Protein AF-A0A9X7A1W1-F1 (afdb_monomer)

Radius of gyration: 15.74 Å; Cα contacts (8 Å, |Δi|>4): 141; chains: 1; bounding box: 38×25×40 Å

Mean predicted aligned error: 9.79 Å

Structure (mmCIF, N/CA/C/O backbone):
data_AF-A0A9X7A1W1-F1
#
_entry.id   AF-A0A9X7A1W1-F1
#
loop_
_atom_site.group_PDB
_atom_site.id
_atom_site.type_symbol
_atom_site.label_atom_id
_atom_site.label_alt_id
_atom_site.label_comp_id
_atom_site.label_asym_id
_atom_site.label_entity_id
_atom_site.label_seq_id
_atom_site.pdbx_PDB_ins_code
_atom_site.Cartn_x
_atom_site.Cartn_y
_atom_site.Cartn_z
_atom_site.occupancy
_atom_site.B_iso_or_equiv
_atom_site.auth_seq_id
_atom_site.auth_comp_id
_atom_site.auth_asym_id
_atom_site.auth_atom_id
_atom_site.pdbx_PDB_model_num
ATOM 1 N N . MET A 1 1 ? -15.077 12.040 -8.820 1.00 25.78 1 MET A N 1
ATOM 2 C CA . MET A 1 1 ? -15.702 12.557 -7.590 1.00 25.78 1 MET A CA 1
ATOM 3 C C . MET A 1 1 ? -15.147 11.705 -6.462 1.00 25.78 1 ME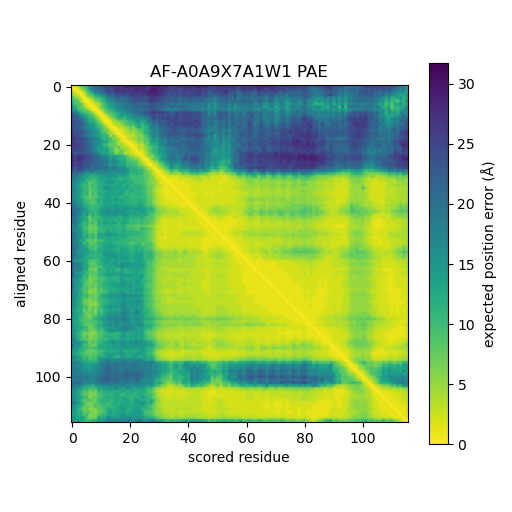T A C 1
ATOM 5 O O . MET A 1 1 ? -15.788 10.760 -6.051 1.00 25.78 1 MET A O 1
ATOM 9 N N . PHE A 1 2 ? -13.897 11.960 -6.082 1.00 26.56 2 PHE A N 1
ATOM 10 C CA . PHE A 1 2 ? -13.309 11.435 -4.854 1.00 26.56 2 PHE A CA 1
ATOM 11 C C . PHE A 1 2 ? -12.935 12.688 -4.071 1.00 26.56 2 PHE A C 1
ATOM 13 O O . PHE A 1 2 ? -11.932 13.330 -4.365 1.00 26.56 2 PHE A O 1
ATOM 20 N N . SER A 1 3 ? -13.842 13.128 -3.201 1.00 27.28 3 SER A N 1
ATOM 21 C CA . SER A 1 3 ? -13.611 14.240 -2.273 1.00 27.28 3 SER A CA 1
ATOM 22 C C . SER A 1 3 ? -13.155 13.669 -0.931 1.00 27.28 3 SER A C 1
ATOM 24 O O . SER A 1 3 ? -13.687 14.017 0.115 1.00 27.28 3 SER A O 1
ATOM 26 N N . SER A 1 4 ? -12.184 12.762 -0.977 1.00 32.09 4 SER A N 1
ATOM 27 C CA . SER A 1 4 ? -11.753 11.954 0.159 1.00 32.09 4 SER A CA 1
ATOM 28 C C . SER A 1 4 ? -10.269 12.208 0.376 1.00 32.09 4 SER A C 1
ATOM 30 O O . SER A 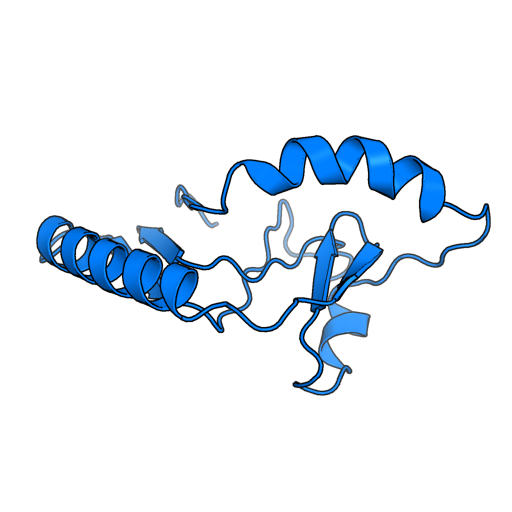1 4 ? -9.458 11.973 -0.520 1.00 32.09 4 SER A O 1
ATOM 32 N N . ALA A 1 5 ? -9.892 12.731 1.542 1.00 35.94 5 ALA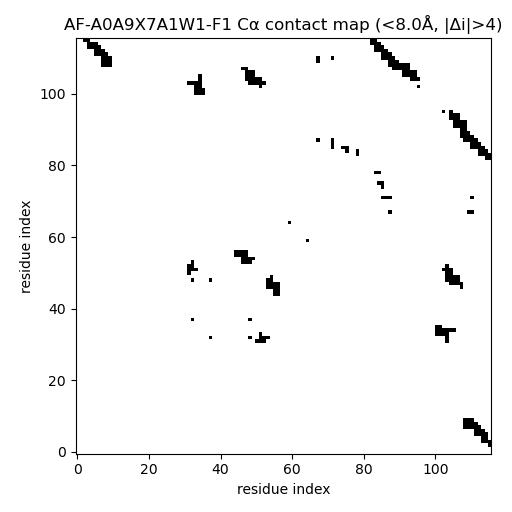 A N 1
ATOM 33 C CA . ALA A 1 5 ? -8.487 12.893 1.891 1.00 35.94 5 ALA A CA 1
ATOM 34 C C . ALA A 1 5 ? -7.864 11.507 2.122 1.00 35.94 5 ALA A C 1
ATOM 36 O O . ALA A 1 5 ? -8.154 10.865 3.128 1.00 35.94 5 ALA A O 1
ATOM 37 N N . VAL A 1 6 ? -7.018 11.046 1.198 1.00 39.34 6 VAL A N 1
ATOM 38 C CA . VAL A 1 6 ? -6.257 9.803 1.372 1.00 39.34 6 VAL A CA 1
ATOM 39 C C . VAL A 1 6 ? -4.951 10.130 2.092 1.00 39.34 6 VAL A C 1
ATOM 41 O O . VAL A 1 6 ? -4.094 10.836 1.560 1.00 39.34 6 VAL A O 1
ATOM 44 N N . PHE A 1 7 ? -4.804 9.646 3.326 1.00 44.31 7 PHE A N 1
ATOM 45 C CA . PHE A 1 7 ? -3.553 9.750 4.078 1.00 44.31 7 PHE A CA 1
ATOM 46 C C . PHE A 1 7 ? -2.712 8.494 3.858 1.00 44.31 7 PHE A C 1
ATOM 48 O O . PHE A 1 7 ? -3.150 7.388 4.169 1.00 44.31 7 PHE A O 1
ATOM 55 N N . PHE A 1 8 ? -1.489 8.686 3.361 1.00 49.16 8 PHE A N 1
ATOM 56 C CA . PHE A 1 8 ? -0.503 7.624 3.180 1.00 49.16 8 PHE A CA 1
ATOM 57 C C . PHE A 1 8 ? 0.593 7.760 4.229 1.00 49.16 8 PHE A C 1
ATOM 59 O O . PHE A 1 8 ? 1.318 8.758 4.256 1.00 49.16 8 PHE A O 1
ATOM 66 N N . ILE A 1 9 ? 0.739 6.752 5.085 1.00 48.38 9 ILE A N 1
ATOM 67 C CA . ILE A 1 9 ? 1.872 6.660 6.007 1.00 48.38 9 ILE A CA 1
ATOM 68 C C . ILE A 1 9 ? 2.904 5.752 5.349 1.00 48.38 9 ILE A C 1
ATOM 70 O O . ILE A 1 9 ? 3.011 4.579 5.680 1.00 48.38 9 ILE A O 1
ATOM 74 N N . ASN A 1 10 ? 3.649 6.310 4.396 1.00 45.50 10 ASN A N 1
ATOM 75 C CA . ASN A 1 10 ? 4.861 5.674 3.899 1.00 45.50 10 ASN A CA 1
ATOM 76 C C . ASN A 1 10 ? 6.060 6.333 4.581 1.00 45.50 10 ASN A C 1
ATOM 78 O O . ASN A 1 10 ? 6.191 7.559 4.613 1.00 45.50 10 ASN A O 1
ATOM 82 N N . ASP A 1 11 ? 6.905 5.491 5.164 1.00 42.81 11 ASP A N 1
ATOM 83 C CA . ASP A 1 11 ? 8.120 5.847 5.886 1.00 42.81 11 ASP A CA 1
ATOM 84 C C . ASP A 1 11 ? 8.918 6.943 5.140 1.00 42.81 11 ASP A C 1
ATOM 86 O O . ASP A 1 11 ? 9.176 6.863 3.934 1.00 42.81 11 ASP A O 1
ATOM 90 N N . VAL A 1 12 ? 9.331 7.984 5.871 1.00 37.19 12 VAL A N 1
ATOM 91 C CA . VAL A 1 12 ? 9.956 9.239 5.387 1.00 37.19 12 VAL A CA 1
ATOM 92 C C . VAL A 1 12 ? 11.287 9.007 4.634 1.00 37.19 12 VAL A C 1
ATOM 94 O O . VAL A 1 12 ? 11.869 9.928 4.058 1.00 37.19 12 VAL A O 1
ATOM 97 N N . LYS A 1 13 ? 11.752 7.757 4.537 1.00 36.69 13 LYS A N 1
ATOM 98 C CA . LYS A 1 13 ? 12.942 7.339 3.781 1.00 36.69 13 LYS A CA 1
ATOM 99 C C . LYS A 1 13 ? 12.842 7.529 2.266 1.00 36.69 13 LYS A C 1
ATOM 101 O O . LYS A 1 13 ? 13.872 7.740 1.627 1.00 36.69 13 LYS A O 1
ATOM 106 N N . LEU A 1 14 ? 11.642 7.508 1.683 1.00 40.62 14 LEU A N 1
ATOM 107 C CA . LEU A 1 14 ? 11.471 7.631 0.228 1.00 40.62 14 LEU A CA 1
ATOM 108 C C . LEU A 1 14 ? 11.852 9.013 -0.322 1.00 40.62 14 LEU A C 1
ATOM 110 O O . LEU A 1 14 ? 12.260 9.102 -1.475 1.00 40.62 14 LEU A O 1
ATOM 114 N N . LYS A 1 15 ? 11.781 10.088 0.475 1.00 39.25 15 LYS A N 1
ATOM 115 C CA . LYS A 1 15 ? 12.092 11.446 -0.012 1.00 39.25 15 LYS A CA 1
ATOM 116 C C . LYS A 1 15 ? 13.579 11.627 -0.337 1.00 39.25 15 LYS A C 1
ATOM 118 O O . LYS A 1 15 ? 13.906 12.207 -1.363 1.00 39.25 15 LYS A O 1
ATOM 123 N N . ILE A 1 16 ? 14.456 11.062 0.497 1.00 32.41 16 ILE A N 1
ATOM 124 C CA . ILE A 1 16 ? 15.916 11.104 0.307 1.00 32.41 16 ILE A CA 1
ATOM 125 C C . ILE A 1 16 ? 16.341 10.146 -0.817 1.00 32.41 16 ILE A C 1
ATOM 127 O O . ILE A 1 16 ? 17.217 10.470 -1.613 1.00 32.41 16 ILE A O 1
ATOM 131 N N . ILE A 1 17 ? 15.685 8.984 -0.933 1.00 41.91 17 ILE A N 1
ATOM 132 C CA . ILE A 1 17 ? 15.961 8.026 -2.014 1.00 41.91 17 ILE A CA 1
ATOM 133 C C . ILE A 1 17 ? 15.452 8.553 -3.368 1.00 41.91 17 ILE A C 1
ATOM 135 O O . ILE A 1 17 ? 16.137 8.358 -4.366 1.00 41.91 17 ILE A O 1
ATOM 139 N N . LYS A 1 18 ? 14.319 9.275 -3.421 1.00 46.25 18 LYS A N 1
ATOM 140 C CA . LYS A 1 18 ? 13.787 9.894 -4.654 1.00 46.25 18 LYS A CA 1
ATOM 141 C C . LYS A 1 18 ? 14.817 10.785 -5.350 1.00 46.25 18 LYS A C 1
ATOM 143 O O . LYS A 1 18 ? 15.028 10.626 -6.546 1.00 46.25 18 LYS A O 1
ATOM 148 N N . GLU A 1 19 ? 15.469 11.684 -4.614 1.00 43.69 19 GLU A N 1
ATOM 149 C CA . GLU A 1 19 ? 16.440 12.637 -5.179 1.00 43.69 19 GLU A CA 1
ATOM 150 C C . GLU A 1 19 ? 17.687 11.941 -5.743 1.00 43.69 19 GLU A C 1
ATOM 152 O O . GLU A 1 19 ? 18.175 12.297 -6.814 1.00 43.69 19 GLU A O 1
ATOM 157 N N . VAL A 1 20 ? 18.170 10.901 -5.057 1.00 45.47 20 VAL A N 1
ATOM 158 C CA . VAL A 1 20 ? 19.381 10.165 -5.452 1.00 45.47 20 VAL A CA 1
ATOM 159 C C . VAL A 1 20 ? 19.100 9.158 -6.576 1.00 45.47 20 VAL A C 1
ATOM 161 O O . VAL A 1 20 ? 19.952 8.938 -7.436 1.00 45.47 20 VAL A O 1
ATOM 164 N N . LEU A 1 21 ? 17.904 8.564 -6.613 1.00 52.25 21 LEU A N 1
ATOM 165 C CA . LEU A 1 21 ? 17.539 7.519 -7.573 1.00 52.25 21 LEU A CA 1
ATOM 166 C C . LEU A 1 21 ? 17.030 8.087 -8.914 1.00 52.25 21 LEU A C 1
ATOM 168 O O . LEU A 1 21 ? 17.312 7.505 -9.962 1.00 52.25 21 LEU A O 1
ATOM 172 N N . LEU A 1 22 ? 16.375 9.259 -8.917 1.00 52.31 22 LEU A N 1
ATOM 173 C CA . LEU A 1 22 ? 15.949 9.960 -10.145 1.00 52.31 22 LEU A CA 1
ATOM 174 C C . LEU A 1 22 ? 17.122 10.324 -11.072 1.00 52.31 22 LEU A C 1
ATOM 176 O O . LEU A 1 22 ? 16.942 10.378 -12.289 1.00 52.31 22 LEU A O 1
ATOM 180 N N . LEU A 1 23 ? 18.319 10.530 -10.513 1.00 49.62 23 LEU A N 1
ATOM 181 C CA . LEU A 1 23 ? 19.545 10.795 -11.274 1.00 49.62 23 LEU A CA 1
ATOM 182 C C . LEU A 1 23 ? 20.130 9.535 -11.937 1.00 49.62 23 LEU A C 1
ATOM 184 O O . LEU A 1 23 ? 20.850 9.654 -12.924 1.00 49.62 23 LEU A O 1
ATOM 188 N N . TYR A 1 24 ? 19.818 8.339 -11.424 1.00 50.03 24 TYR A N 1
ATOM 189 C CA . TYR A 1 24 ? 20.342 7.062 -11.930 1.00 50.03 24 TYR A CA 1
ATOM 190 C C . TYR A 1 24 ? 19.362 6.319 -12.860 1.00 50.03 24 TYR A C 1
ATOM 192 O O . TYR A 1 24 ? 19.803 5.493 -13.657 1.00 50.03 24 TYR A O 1
ATOM 200 N N . ILE A 1 25 ? 18.052 6.604 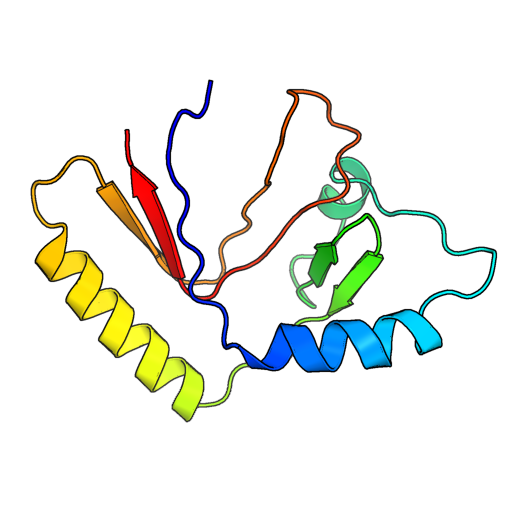-12.783 1.00 53.97 25 ILE A N 1
ATOM 201 C CA . ILE A 1 25 ? 16.989 5.887 -13.526 1.00 53.97 25 ILE A CA 1
ATOM 202 C C . ILE A 1 25 ? 16.456 6.662 -14.748 1.00 53.97 25 ILE A C 1
ATOM 204 O O . ILE A 1 25 ? 15.629 6.130 -15.477 1.00 53.97 25 ILE A O 1
ATOM 208 N N . ASN A 1 26 ? 16.947 7.868 -15.059 1.00 49.97 26 ASN A N 1
ATOM 209 C CA . ASN A 1 26 ? 16.560 8.590 -16.285 1.00 49.97 26 ASN A CA 1
ATOM 210 C C . ASN A 1 26 ? 17.615 8.475 -17.411 1.00 49.97 26 ASN A C 1
ATOM 212 O O . ASN A 1 26 ? 18.291 9.461 -17.716 1.00 49.97 26 ASN A O 1
ATOM 216 N N . PRO A 1 27 ? 17.774 7.318 -18.089 1.00 51.16 27 PRO A N 1
ATOM 217 C CA . PRO A 1 27 ? 18.356 7.328 -19.418 1.00 51.16 27 PRO A CA 1
ATOM 218 C C . PRO A 1 27 ? 17.371 8.035 -20.374 1.00 51.16 27 PRO A C 1
ATOM 220 O O . PRO A 1 27 ? 16.156 7.896 -20.214 1.00 51.16 27 PRO A O 1
ATOM 223 N N . PRO A 1 28 ? 17.854 8.756 -21.399 1.00 50.50 28 PRO A N 1
ATOM 224 C CA . PRO A 1 28 ? 17.045 9.606 -22.290 1.00 50.50 28 PRO A CA 1
ATOM 225 C C . PRO A 1 28 ? 15.970 8.888 -23.146 1.00 50.50 28 PRO A C 1
ATOM 227 O O . PRO A 1 28 ? 15.394 9.500 -24.041 1.00 50.50 28 PRO A O 1
ATOM 230 N N . HIS A 1 29 ? 15.656 7.616 -22.875 1.00 53.88 29 HIS A N 1
ATOM 231 C CA . HIS A 1 29 ? 14.717 6.788 -23.641 1.00 53.88 29 HIS A CA 1
ATOM 232 C C . HIS A 1 29 ? 13.798 5.901 -22.778 1.00 53.88 29 HIS A C 1
ATOM 234 O O . HIS A 1 29 ? 13.302 4.883 -23.262 1.00 53.88 29 HIS A O 1
ATOM 240 N N . PHE A 1 30 ? 13.556 6.238 -21.507 1.00 66.06 30 PHE A N 1
ATOM 241 C CA . PHE A 1 30 ? 12.608 5.467 -20.696 1.00 66.06 30 PHE A CA 1
ATOM 242 C C . PHE A 1 30 ? 11.161 5.706 -21.170 1.00 66.06 30 PHE A C 1
ATOM 244 O O . PHE A 1 30 ? 10.638 6.818 -21.064 1.00 66.06 30 PHE A O 1
ATOM 251 N N . LYS A 1 31 ? 10.505 4.668 -21.711 1.00 79.31 31 LYS A N 1
ATOM 252 C CA . LYS A 1 31 ? 9.073 4.720 -22.045 1.00 79.31 31 LYS A CA 1
ATOM 253 C C . LYS A 1 31 ? 8.277 4.705 -20.742 1.00 79.31 31 LYS A C 1
ATOM 255 O O . LYS A 1 31 ? 8.390 3.759 -19.969 1.00 79.31 31 LYS A O 1
ATOM 260 N N . LYS A 1 32 ? 7.463 5.739 -20.523 1.00 85.19 32 LYS A N 1
ATOM 261 C CA . LYS A 1 32 ? 6.555 5.793 -19.375 1.00 85.19 32 LYS A CA 1
ATOM 262 C C . LYS A 1 32 ? 5.568 4.626 -19.410 1.00 85.19 32 LYS A C 1
ATOM 264 O O . LYS A 1 32 ? 5.019 4.313 -20.465 1.00 85.19 32 LYS A O 1
ATOM 269 N N . VAL A 1 33 ? 5.354 4.027 -18.247 1.00 87.62 33 VAL A N 1
ATOM 270 C CA . VAL A 1 33 ? 4.366 2.979 -17.993 1.00 87.62 33 VAL A CA 1
ATOM 271 C C . VAL A 1 33 ? 3.048 3.647 -17.626 1.00 87.62 33 VAL A C 1
ATOM 273 O O . VAL A 1 33 ? 3.001 4.442 -16.686 1.00 87.62 33 VAL A O 1
ATOM 276 N N . THR A 1 34 ? 1.994 3.346 -18.376 1.00 87.19 34 THR A N 1
ATOM 277 C CA . THR A 1 34 ? 0.631 3.775 -18.041 1.00 87.19 34 THR A CA 1
ATOM 278 C C . THR A 1 34 ? -0.022 2.796 -17.068 1.00 87.19 34 THR A C 1
ATOM 280 O O . THR A 1 34 ? 0.434 1.663 -16.901 1.00 87.19 34 THR A O 1
ATOM 283 N N . TYR A 1 35 ? -1.134 3.196 -16.457 1.00 85.00 35 TYR A N 1
ATOM 284 C CA . TYR A 1 35 ? -1.951 2.291 -15.654 1.00 85.00 35 TYR A CA 1
ATOM 285 C C . TYR A 1 35 ? -2.443 1.084 -16.465 1.00 85.00 35 TYR A C 1
ATOM 287 O O . TYR A 1 35 ? -2.406 -0.040 -15.974 1.00 85.00 35 TYR A O 1
ATOM 295 N N . ALA A 1 36 ? -2.834 1.296 -17.725 1.00 87.50 36 ALA A N 1
ATOM 296 C CA . ALA A 1 36 ? -3.243 0.214 -18.616 1.00 87.50 36 ALA A CA 1
ATOM 297 C C . ALA A 1 36 ? -2.108 -0.796 -18.862 1.00 87.50 36 ALA A C 1
ATOM 299 O O . ALA A 1 36 ? -2.351 -1.999 -18.832 1.00 87.50 36 ALA A O 1
ATOM 300 N N . ASP A 1 37 ? -0.868 -0.325 -19.041 1.00 89.62 37 ASP A N 1
ATOM 301 C CA . ASP A 1 37 ? 0.299 -1.209 -19.146 1.00 89.62 37 ASP A CA 1
ATOM 302 C C . ASP A 1 37 ? 0.514 -1.993 -17.842 1.00 89.62 37 ASP A C 1
ATOM 304 O O . ASP A 1 37 ? 0.708 -3.208 -17.878 1.00 89.62 37 ASP A O 1
ATOM 308 N N . TYR A 1 38 ? 0.447 -1.310 -16.693 1.00 87.62 38 TYR A N 1
ATOM 309 C CA . TYR A 1 38 ? 0.619 -1.907 -15.365 1.00 87.62 38 TYR A CA 1
ATOM 310 C C . TYR A 1 38 ? -0.384 -3.039 -15.096 1.00 87.62 38 TYR A C 1
ATOM 312 O O . TYR A 1 38 ? 0.005 -4.087 -14.594 1.00 87.62 38 TYR A O 1
ATOM 320 N N . LEU A 1 39 ? -1.649 -2.884 -15.501 1.00 88.62 39 LEU A N 1
ATOM 321 C CA . LEU A 1 39 ? -2.688 -3.911 -15.328 1.00 88.62 39 LEU A CA 1
ATOM 322 C C . LEU A 1 39 ? -2.406 -5.229 -16.069 1.00 88.62 39 LEU A C 1
ATOM 324 O O . LEU A 1 39 ? -3.053 -6.236 -15.790 1.00 88.62 39 LEU A O 1
ATOM 328 N N . THR A 1 40 ? -1.470 -5.240 -17.021 1.00 92.25 40 THR A N 1
ATOM 329 C CA . THR A 1 40 ? -1.066 -6.463 -17.735 1.00 92.25 40 THR A CA 1
ATOM 330 C C . THR A 1 40 ? 0.042 -7.243 -17.026 1.00 92.25 40 THR A C 1
ATOM 332 O O . THR A 1 40 ? 0.422 -8.324 -17.483 1.00 92.25 40 THR A O 1
ATOM 335 N N . TRP A 1 41 ? 0.605 -6.695 -15.948 1.00 90.56 41 TRP A N 1
ATOM 336 C CA . TRP A 1 41 ? 1.738 -7.288 -15.246 1.00 90.56 41 TRP A CA 1
ATOM 337 C C . TRP A 1 41 ? 1.295 -8.423 -14.316 1.00 90.56 41 TRP A C 1
ATOM 339 O O . TRP A 1 41 ? 0.157 -8.436 -13.852 1.00 90.56 41 TRP A O 1
ATOM 349 N N . PRO A 1 42 ? 2.177 -9.402 -14.044 1.00 90.50 42 PRO A N 1
ATOM 350 C CA . PRO A 1 42 ? 1.904 -10.413 -13.028 1.00 90.50 42 PRO A CA 1
ATOM 351 C C . PRO A 1 42 ? 1.878 -9.789 -11.624 1.00 90.50 42 PRO A C 1
ATOM 353 O O . PRO A 1 42 ? 2.578 -8.809 -11.371 1.00 90.50 42 PRO A O 1
ATOM 356 N N . ASP A 1 43 ? 1.154 -10.419 -10.695 1.00 84.56 43 ASP A N 1
ATOM 357 C CA . ASP A 1 43 ? 1.035 -9.954 -9.300 1.00 84.56 43 ASP A CA 1
ATOM 358 C C . ASP A 1 43 ? 2.388 -9.878 -8.564 1.00 84.56 43 ASP A C 1
ATOM 360 O O . ASP A 1 43 ? 2.578 -9.063 -7.661 1.00 84.56 43 ASP A O 1
ATOM 364 N N . GLU A 1 44 ? 3.343 -10.732 -8.945 1.00 85.75 44 GLU A N 1
ATOM 365 C CA . GLU A 1 44 ? 4.699 -10.750 -8.399 1.00 85.75 44 GLU A CA 1
ATOM 366 C C . GLU A 1 44 ? 5.753 -10.739 -9.526 1.00 85.75 44 GLU A C 1
ATOM 368 O O . GLU A 1 44 ? 5.618 -11.467 -10.515 1.00 85.75 44 GLU A O 1
ATOM 373 N N . PRO A 1 45 ? 6.862 -9.991 -9.367 1.00 83.19 45 PRO A N 1
ATOM 374 C CA . PRO A 1 45 ? 7.154 -9.123 -8.231 1.00 83.19 45 PRO A CA 1
ATOM 375 C C . PRO A 1 45 ? 6.312 -7.840 -8.231 1.00 83.19 45 PRO A C 1
ATOM 377 O O . PRO A 1 45 ? 6.033 -7.290 -9.290 1.00 83.19 45 PRO A O 1
ATOM 380 N N . ARG A 1 46 ? 5.979 -7.326 -7.043 1.00 84.19 46 ARG A N 1
ATOM 381 C CA . ARG A 1 46 ? 5.176 -6.097 -6.897 1.00 84.19 46 ARG A CA 1
ATOM 382 C C . ARG A 1 46 ? 5.920 -4.828 -7.324 1.00 84.19 46 ARG A C 1
ATOM 384 O O . ARG A 1 46 ? 7.097 -4.642 -6.986 1.00 84.19 46 ARG A O 1
ATOM 391 N N . TYR A 1 47 ? 5.208 -3.931 -8.007 1.00 88.56 47 TYR A N 1
ATOM 392 C CA . TYR A 1 47 ? 5.705 -2.631 -8.459 1.00 88.56 47 TYR A CA 1
ATOM 393 C C . TYR A 1 47 ? 4.754 -1.495 -8.076 1.00 88.56 47 TYR A C 1
ATOM 395 O O . TYR A 1 47 ? 3.542 -1.642 -8.140 1.00 88.56 47 TYR A O 1
ATOM 403 N N . GLU A 1 48 ? 5.318 -0.333 -7.763 1.00 84.81 48 GLU A N 1
ATOM 404 C CA . GLU A 1 48 ? 4.615 0.952 -7.794 1.00 84.81 48 GLU A CA 1
ATOM 405 C C . GLU A 1 48 ? 4.972 1.677 -9.091 1.00 84.81 48 GLU A C 1
ATOM 407 O O . GLU A 1 48 ? 6.101 1.562 -9.563 1.00 84.81 48 GLU A O 1
ATOM 412 N N . VAL A 1 49 ? 4.062 2.459 -9.660 1.00 87.38 49 VAL A N 1
ATOM 413 C CA . VAL A 1 49 ? 4.337 3.323 -10.814 1.00 87.38 49 VAL A CA 1
ATOM 414 C C . VAL A 1 49 ? 4.225 4.766 -10.351 1.00 87.38 49 VAL A C 1
ATOM 416 O O . VAL A 1 49 ? 3.149 5.210 -9.976 1.00 87.38 49 VAL A O 1
ATOM 419 N N . ILE A 1 50 ? 5.327 5.514 -10.359 1.00 83.56 50 ILE A N 1
ATOM 420 C CA . ILE A 1 50 ? 5.348 6.920 -9.936 1.00 83.56 50 ILE A CA 1
ATOM 421 C C . ILE A 1 50 ? 5.889 7.753 -11.091 1.00 83.56 50 ILE A C 1
ATOM 423 O O . ILE A 1 50 ? 7.017 7.543 -11.535 1.00 83.56 50 ILE A O 1
ATOM 427 N N . ASP A 1 51 ? 5.069 8.675 -11.593 1.00 82.38 51 ASP A N 1
ATOM 428 C CA . ASP A 1 51 ? 5.345 9.491 -12.784 1.00 82.38 51 ASP A CA 1
ATOM 429 C C . ASP A 1 51 ? 5.690 8.655 -14.033 1.00 82.38 51 ASP A C 1
ATOM 431 O O . ASP A 1 51 ? 6.425 9.081 -14.930 1.00 82.38 51 ASP A O 1
ATOM 435 N N . GLY A 1 52 ? 5.120 7.449 -14.101 1.00 83.88 52 GLY A N 1
ATOM 436 C CA . GLY A 1 52 ? 5.268 6.511 -15.210 1.00 83.88 52 GLY A CA 1
ATOM 437 C C . GLY A 1 52 ? 6.536 5.676 -15.106 1.00 83.88 52 GLY A C 1
ATOM 438 O O . GLY A 1 52 ? 6.876 4.962 -16.046 1.00 83.88 52 GLY A O 1
ATOM 439 N N . ILE A 1 53 ? 7.246 5.769 -13.983 1.00 85.88 53 ILE A N 1
ATOM 440 C CA . ILE A 1 53 ? 8.455 5.005 -13.699 1.00 85.88 53 ILE A CA 1
ATOM 441 C C . ILE A 1 53 ? 8.087 3.893 -12.710 1.00 85.88 53 ILE A C 1
ATOM 443 O O . ILE A 1 53 ? 7.559 4.194 -11.639 1.00 85.88 53 ILE A O 1
ATOM 447 N N . PRO A 1 54 ? 8.349 2.618 -13.037 1.00 87.06 54 PRO A N 1
ATOM 448 C CA . PRO A 1 54 ? 8.091 1.510 -12.140 1.00 87.06 54 PRO A CA 1
ATOM 449 C C . PRO A 1 54 ? 9.201 1.341 -11.100 1.00 87.06 54 PRO A C 1
ATOM 451 O O . PRO A 1 54 ? 10.390 1.305 -11.419 1.00 87.06 54 PRO A O 1
ATOM 454 N N . TYR A 1 55 ? 8.797 1.155 -9.851 1.00 83.12 55 TYR A N 1
ATOM 455 C CA . TYR A 1 55 ? 9.647 0.918 -8.695 1.00 83.12 55 TYR A CA 1
ATOM 456 C C . TYR A 1 55 ? 9.285 -0.429 -8.084 1.00 83.12 55 TYR A C 1
ATOM 458 O O . TYR A 1 55 ? 8.171 -0.631 -7.610 1.00 83.12 55 TYR A O 1
ATOM 466 N N . LYS A 1 56 ? 10.233 -1.367 -8.096 1.00 84.00 56 LYS A N 1
ATOM 467 C CA . LYS A 1 56 ? 10.036 -2.693 -7.504 1.00 84.00 56 LYS A CA 1
ATOM 468 C C . LYS A 1 56 ? 9.976 -2.581 -5.982 1.00 84.00 56 LYS A C 1
ATOM 470 O O . LYS A 1 56 ? 10.896 -2.026 -5.378 1.00 84.00 56 LYS A O 1
ATOM 475 N N . GLN A 1 57 ? 8.960 -3.164 -5.357 1.00 79.75 57 GLN A N 1
ATOM 476 C CA . GLN A 1 57 ? 8.890 -3.229 -3.902 1.00 79.75 57 GLN A CA 1
ATOM 477 C C . GLN A 1 57 ? 9.852 -4.287 -3.347 1.00 79.75 57 GLN A C 1
ATOM 479 O O . GLN A 1 57 ? 10.009 -5.386 -3.886 1.00 79.75 57 GLN A O 1
ATOM 484 N N . ALA A 1 58 ? 10.505 -3.951 -2.236 1.00 81.06 58 ALA A N 1
ATOM 485 C CA . ALA A 1 58 ? 11.283 -4.907 -1.461 1.00 81.06 58 ALA A CA 1
ATOM 486 C C . ALA A 1 58 ? 10.370 -5.705 -0.519 1.00 81.06 58 ALA A C 1
ATOM 488 O O . ALA A 1 58 ? 9.323 -5.221 -0.086 1.00 81.06 58 ALA A O 1
ATOM 489 N N . ALA A 1 59 ? 10.793 -6.915 -0.152 1.00 83.06 59 ALA A N 1
ATOM 490 C CA . ALA A 1 59 ? 10.110 -7.670 0.890 1.00 83.06 59 ALA A CA 1
ATOM 491 C C . ALA A 1 59 ? 10.199 -6.910 2.232 1.00 83.06 59 ALA A C 1
ATOM 493 O O . ALA A 1 59 ? 11.294 -6.477 2.617 1.00 83.06 59 ALA A O 1
ATOM 494 N N . PRO A 1 60 ? 9.083 -6.739 2.960 1.00 83.25 60 PRO A N 1
ATOM 495 C CA . PRO A 1 60 ? 9.093 -6.010 4.216 1.00 83.25 60 PRO A CA 1
ATOM 496 C C . PRO A 1 60 ? 9.830 -6.797 5.305 1.00 83.25 60 PRO A C 1
ATOM 498 O O . PRO A 1 60 ? 9.767 -8.024 5.384 1.00 83.25 60 PRO A O 1
ATOM 501 N N . SER A 1 61 ? 10.515 -6.083 6.198 1.00 89.50 61 SER A N 1
ATOM 502 C CA . SER A 1 61 ? 11.147 -6.708 7.364 1.00 89.50 61 SER A CA 1
ATOM 503 C C . SER A 1 61 ? 10.110 -7.077 8.433 1.00 89.50 61 SER A C 1
ATOM 505 O O . SER A 1 61 ? 9.054 -6.454 8.539 1.00 89.50 61 SER A O 1
ATOM 507 N N . ARG A 1 62 ? 10.445 -8.016 9.330 1.00 91.69 62 ARG A N 1
ATOM 508 C CA . ARG A 1 62 ? 9.615 -8.314 10.516 1.00 91.69 62 ARG A CA 1
ATOM 509 C C . ARG A 1 62 ? 9.299 -7.056 11.340 1.00 91.69 62 ARG A C 1
ATOM 511 O O . ARG A 1 62 ? 8.208 -6.937 11.891 1.00 91.69 62 ARG A O 1
ATOM 518 N N . GLN A 1 63 ? 10.258 -6.133 11.465 1.00 89.12 63 GLN A N 1
ATOM 519 C CA . GLN A 1 63 ? 10.063 -4.895 12.223 1.00 89.12 63 GLN A CA 1
ATOM 520 C C . GLN A 1 63 ? 9.038 -3.980 11.552 1.00 89.12 63 GLN A C 1
ATOM 522 O O . GLN A 1 63 ? 8.173 -3.453 12.247 1.00 89.12 63 GLN A O 1
ATOM 527 N N . HIS A 1 64 ? 9.120 -3.835 10.228 1.00 85.62 64 HIS A N 1
ATOM 528 C CA . HIS A 1 64 ? 8.146 -3.089 9.432 1.00 85.62 64 HIS A CA 1
ATOM 529 C C . HIS A 1 64 ? 6.740 -3.672 9.611 1.00 85.62 64 HIS A C 1
ATOM 531 O O . HIS A 1 64 ? 5.840 -2.962 10.050 1.00 85.62 64 HIS A O 1
ATOM 537 N N . GLN A 1 65 ? 6.592 -4.992 9.462 1.00 90.06 65 GLN A N 1
ATOM 538 C CA . GLN A 1 65 ? 5.307 -5.676 9.647 1.00 90.06 65 GLN A CA 1
ATOM 539 C C . GLN A 1 65 ? 4.719 -5.483 11.052 1.00 90.06 65 GLN A C 1
ATOM 541 O O . GLN A 1 65 ? 3.525 -5.224 11.198 1.00 90.06 65 GLN A O 1
ATOM 546 N N . ARG A 1 66 ? 5.554 -5.533 12.100 1.00 91.94 66 ARG A N 1
ATOM 547 C CA . ARG A 1 66 ? 5.112 -5.275 13.481 1.00 91.94 66 ARG A CA 1
ATOM 548 C C . ARG A 1 66 ? 4.564 -3.856 13.655 1.00 91.94 66 ARG A C 1
ATOM 550 O O . ARG A 1 66 ? 3.543 -3.692 14.315 1.00 91.94 66 ARG A O 1
ATOM 557 N N . ILE A 1 67 ? 5.248 -2.853 13.102 1.00 89.12 67 ILE A N 1
ATOM 558 C CA . ILE A 1 67 ? 4.845 -1.443 13.209 1.00 89.12 67 ILE A CA 1
ATOM 559 C C . ILE A 1 67 ? 3.537 -1.210 12.450 1.00 89.12 67 ILE A C 1
ATOM 561 O O . ILE A 1 67 ? 2.597 -0.671 13.027 1.00 89.12 67 ILE A O 1
ATOM 565 N N . VAL A 1 68 ? 3.452 -1.678 11.201 1.00 89.62 68 VAL A N 1
ATOM 566 C CA . VAL A 1 68 ? 2.256 -1.533 10.357 1.00 89.62 68 VAL A CA 1
ATOM 567 C C . VAL A 1 68 ? 1.044 -2.196 11.005 1.00 89.62 68 VAL A C 1
ATOM 569 O O . VAL A 1 68 ? -0.018 -1.586 11.083 1.00 89.62 68 VAL A O 1
ATOM 572 N N . THR A 1 69 ? 1.208 -3.401 11.559 1.00 92.00 69 THR A N 1
ATOM 573 C CA . THR A 1 69 ? 0.113 -4.119 12.233 1.00 92.00 69 THR A CA 1
ATOM 574 C C . THR A 1 69 ? -0.406 -3.349 13.449 1.00 92.00 69 THR A C 1
ATOM 576 O O . THR A 1 69 ? -1.614 -3.183 13.605 1.00 92.00 69 THR A O 1
ATOM 579 N N . GLN A 1 70 ? 0.495 -2.858 14.308 1.00 95.31 70 GLN A N 1
ATOM 580 C CA . GLN A 1 70 ? 0.107 -2.097 15.500 1.00 95.31 70 GLN A CA 1
ATOM 581 C C . GLN A 1 70 ? -0.597 -0.792 15.121 1.00 95.31 70 GLN A C 1
ATOM 583 O O . GLN A 1 70 ? -1.671 -0.504 15.640 1.00 95.31 70 GLN A O 1
ATOM 588 N N . LEU A 1 71 ? -0.037 -0.044 14.168 1.00 93.19 71 LEU A N 1
ATOM 589 C CA . LEU A 1 71 ? -0.609 1.222 13.721 1.00 93.19 71 LEU A CA 1
ATOM 590 C C . LEU A 1 71 ? -1.978 1.037 13.054 1.00 93.19 71 LEU A C 1
ATOM 592 O O . LEU A 1 71 ? -2.895 1.806 13.324 1.00 93.19 71 LEU A O 1
ATOM 596 N N . THR A 1 72 ? -2.140 -0.012 12.245 1.00 93.12 72 THR A N 1
ATOM 597 C CA . THR A 1 72 ? -3.433 -0.365 11.637 1.00 93.12 72 THR A CA 1
ATOM 598 C C . THR A 1 72 ? -4.483 -0.636 12.715 1.00 93.12 72 THR A C 1
ATOM 600 O O . THR A 1 72 ? -5.589 -0.115 12.632 1.00 93.12 72 THR A O 1
ATOM 603 N N . GLY A 1 73 ? -4.138 -1.391 13.767 1.00 95.00 73 GLY A N 1
ATOM 604 C CA . GLY A 1 73 ? -5.053 -1.684 14.877 1.00 95.00 73 GLY A CA 1
ATOM 605 C C . GLY A 1 73 ? -5.516 -0.435 15.637 1.00 95.00 73 GLY A C 1
ATOM 606 O O . GLY A 1 73 ? -6.710 -0.293 15.922 1.00 95.00 73 GLY A O 1
ATOM 607 N N . GLU A 1 74 ? -4.596 0.491 15.914 1.00 97.06 74 GLU A N 1
ATOM 608 C CA . GLU A 1 74 ? -4.917 1.776 16.549 1.00 97.06 74 GLU A CA 1
ATOM 609 C C . GLU A 1 74 ? -5.826 2.636 15.657 1.00 97.06 74 GLU A C 1
ATOM 611 O O . GLU A 1 74 ? -6.837 3.162 16.125 1.00 97.06 74 GLU A O 1
ATOM 616 N N . LEU A 1 75 ? -5.531 2.722 14.354 1.00 93.31 75 LEU A N 1
ATOM 617 C CA . LEU A 1 75 ? -6.352 3.464 13.391 1.00 93.31 75 LEU A CA 1
ATOM 618 C C . LEU A 1 75 ? -7.759 2.869 13.260 1.00 93.31 75 LEU A C 1
ATOM 620 O O . LEU A 1 75 ? -8.738 3.611 13.331 1.00 93.31 75 LEU A O 1
ATOM 624 N N . CYS A 1 76 ? -7.881 1.543 13.141 1.00 95.69 76 CYS A N 1
ATOM 625 C CA . CYS A 1 76 ? -9.173 0.854 13.101 1.00 95.69 76 CYS A CA 1
ATOM 626 C C . CYS A 1 76 ? -10.001 1.125 14.363 1.00 95.69 76 CYS A C 1
ATOM 628 O O . CYS A 1 76 ? -11.209 1.348 14.286 1.00 95.69 76 CYS A O 1
ATOM 630 N N . THR A 1 77 ? -9.357 1.128 15.533 1.00 97.56 77 THR A N 1
ATOM 631 C CA . THR A 1 77 ? -10.025 1.413 16.809 1.00 97.56 77 THR A CA 1
ATOM 632 C C . THR A 1 77 ? -10.496 2.862 16.869 1.00 97.56 77 THR A C 1
ATOM 634 O O . THR A 1 77 ? -11.648 3.121 17.219 1.00 97.56 77 THR A O 1
ATOM 637 N N . PHE A 1 78 ? -9.636 3.806 16.486 1.00 95.69 78 PHE A N 1
ATOM 638 C CA . PHE A 1 78 ? -9.943 5.233 16.490 1.00 95.69 78 PHE A CA 1
ATOM 639 C C . PHE A 1 78 ? -11.062 5.606 15.507 1.00 95.69 78 PHE A C 1
ATOM 641 O O . PHE A 1 78 ? -11.907 6.448 15.821 1.00 95.69 78 PHE A O 1
ATOM 648 N N . LEU A 1 79 ? -11.083 4.987 14.325 1.00 94.50 79 LEU A N 1
ATOM 649 C CA . LEU A 1 79 ? -12.051 5.277 13.264 1.00 94.50 79 LEU A CA 1
ATOM 650 C C . LEU A 1 79 ? -13.344 4.459 13.371 1.00 94.50 79 LEU A C 1
ATOM 652 O O . LEU A 1 79 ? -14.263 4.663 12.580 1.00 94.50 79 LEU A O 1
ATOM 656 N N . LYS A 1 80 ? -13.473 3.587 14.376 1.00 95.69 80 LYS A N 1
ATOM 657 C CA . LYS A 1 80 ? -14.678 2.784 14.588 1.00 95.69 80 LYS A CA 1
ATOM 658 C C . LYS A 1 80 ? -15.930 3.667 14.694 1.00 95.69 80 LYS A C 1
ATOM 660 O O . LYS A 1 80 ? -16.030 4.523 15.571 1.00 95.69 80 LYS A O 1
ATOM 665 N N . GLY A 1 81 ? -16.902 3.423 13.811 1.00 95.19 81 GLY A N 1
ATOM 666 C CA . GLY A 1 81 ? -18.164 4.170 13.746 1.00 95.19 81 GLY A CA 1
ATOM 667 C C . GLY A 1 81 ? -18.074 5.541 13.062 1.00 95.19 81 GLY A C 1
ATOM 668 O O . GLY A 1 81 ? -19.044 6.294 13.109 1.00 95.19 81 GLY A O 1
ATOM 669 N N . LYS A 1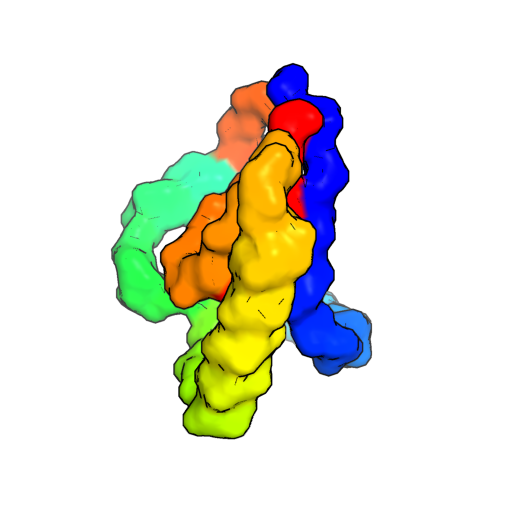 82 ? -16.933 5.886 12.453 1.00 94.94 82 LYS A N 1
ATOM 670 C CA . LYS A 1 82 ? -16.784 7.055 11.572 1.00 94.94 82 LYS A CA 1
ATOM 671 C C . LYS A 1 82 ? -17.004 6.648 10.112 1.00 94.94 82 LYS A C 1
ATOM 673 O O . LYS A 1 82 ? -17.064 5.465 9.801 1.00 94.94 82 LYS A O 1
ATOM 678 N N . THR A 1 83 ? -17.074 7.630 9.220 1.00 94.31 83 THR A N 1
ATOM 679 C CA . THR A 1 83 ? -17.212 7.443 7.764 1.00 94.31 83 THR A CA 1
ATOM 680 C C . THR A 1 83 ? -15.889 7.096 7.073 1.00 94.31 83 THR A C 1
ATOM 682 O O . THR A 1 83 ? -15.735 7.354 5.886 1.00 94.31 83 THR A O 1
ATOM 685 N N . CYS A 1 84 ? -14.906 6.583 7.820 1.00 89.81 84 CYS A N 1
ATOM 686 C CA . CYS A 1 84 ? -13.573 6.278 7.314 1.00 89.81 84 CYS A CA 1
ATOM 687 C C . CYS A 1 84 ? -13.237 4.804 7.529 1.00 89.81 84 CYS A C 1
ATOM 689 O O . CYS A 1 84 ? -13.486 4.254 8.603 1.00 89.81 84 CYS A O 1
ATOM 691 N N . GLU A 1 85 ? -12.576 4.211 6.544 1.00 88.94 85 GLU A N 1
ATOM 692 C CA . GLU A 1 85 ? -12.141 2.821 6.518 1.00 88.94 85 GLU A CA 1
ATOM 693 C C . GLU A 1 85 ? -10.617 2.735 6.379 1.00 88.94 85 GLU A C 1
ATOM 695 O O . GLU A 1 85 ? -9.993 3.564 5.712 1.00 88.94 85 GLU A O 1
ATOM 700 N N . VAL A 1 86 ? -10.011 1.740 7.033 1.00 91.62 86 VAL A N 1
ATOM 701 C CA . VAL A 1 86 ? -8.556 1.522 7.056 1.00 91.62 86 VAL A CA 1
ATOM 702 C C . VAL A 1 86 ? -8.217 0.258 6.277 1.00 91.62 86 VAL A C 1
ATOM 704 O O . VAL A 1 86 ? -8.794 -0.798 6.529 1.00 91.62 86 VAL A O 1
ATOM 707 N N . TYR A 1 87 ? -7.230 0.356 5.393 1.00 89.25 87 TYR A N 1
ATOM 708 C CA . TYR A 1 87 ? -6.740 -0.730 4.551 1.00 89.25 87 TYR A CA 1
ATOM 709 C C . TYR A 1 87 ? -5.229 -0.880 4.728 1.00 89.25 87 TYR A C 1
ATOM 711 O O . TYR A 1 87 ? -4.515 0.119 4.734 1.00 89.25 87 TYR A O 1
ATOM 719 N N . SER A 1 88 ? -4.728 -2.107 4.857 1.00 89.94 88 SER A N 1
ATOM 720 C CA . SER A 1 88 ? -3.289 -2.405 4.885 1.00 89.94 88 SER A CA 1
ATOM 721 C C . SER A 1 88 ? -2.838 -3.051 3.576 1.00 89.94 88 SER A C 1
ATOM 723 O O . SER A 1 88 ? -3.623 -3.761 2.949 1.00 89.94 88 SER A O 1
ATOM 725 N N . ALA A 1 89 ? -1.570 -2.870 3.200 1.00 86.00 89 ALA A N 1
ATOM 726 C CA . ALA A 1 89 ? -0.970 -3.563 2.057 1.00 86.00 89 ALA A CA 1
ATOM 727 C C . ALA A 1 89 ? -1.109 -5.104 2.156 1.00 86.00 89 ALA A C 1
ATOM 72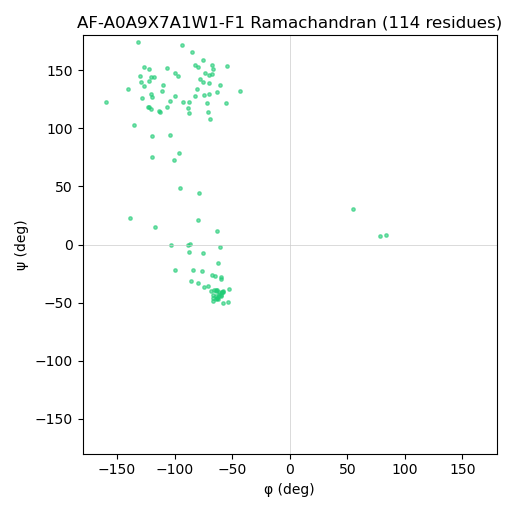9 O O . ALA A 1 89 ? -1.122 -5.643 3.269 1.00 86.00 89 ALA A O 1
ATOM 730 N N . PRO A 1 9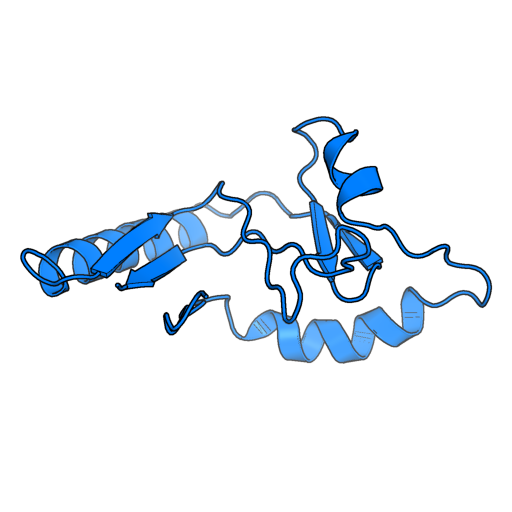0 ? -1.111 -5.838 1.023 1.00 87.06 90 PRO A N 1
ATOM 731 C CA . PRO A 1 90 ? -1.052 -5.351 -0.361 1.00 87.06 90 PRO A CA 1
ATOM 732 C C . PRO A 1 90 ? -2.384 -4.740 -0.819 1.00 87.06 90 PRO A C 1
ATOM 734 O O . PRO A 1 90 ? -3.433 -5.366 -0.693 1.00 87.06 90 PRO A O 1
ATOM 737 N N . PHE A 1 91 ? -2.335 -3.519 -1.356 1.00 80.56 91 PHE A N 1
ATOM 738 C CA . PHE A 1 91 ? -3.498 -2.810 -1.886 1.00 80.56 91 PHE A CA 1
ATOM 739 C C . PHE A 1 91 ? -3.037 -1.716 -2.853 1.00 80.56 91 PHE A C 1
ATOM 741 O O . PHE A 1 91 ? -2.259 -0.843 -2.463 1.00 80.56 91 PHE A O 1
ATOM 748 N N . ASP A 1 92 ? -3.511 -1.765 -4.097 1.00 85.31 92 ASP A N 1
ATOM 749 C CA . ASP A 1 92 ? -3.166 -0.774 -5.115 1.00 85.31 92 ASP A CA 1
ATOM 750 C C . ASP A 1 92 ? -4.036 0.471 -4.971 1.00 85.31 92 ASP A C 1
ATOM 752 O O . ASP A 1 92 ? -5.266 0.406 -4.993 1.00 85.31 92 ASP A O 1
ATOM 756 N N . VAL A 1 93 ? -3.386 1.629 -4.895 1.00 83.50 93 VAL A N 1
ATOM 757 C CA . VAL A 1 93 ? -4.049 2.926 -4.908 1.00 83.50 93 VAL A CA 1
ATOM 758 C C . VAL A 1 93 ? -3.677 3.667 -6.173 1.00 83.50 93 VAL A C 1
ATOM 760 O O . VAL A 1 93 ? -2.533 4.072 -6.387 1.00 83.50 93 VAL A O 1
ATOM 763 N N . ARG A 1 94 ? -4.694 3.877 -7.002 1.00 83.06 94 ARG A N 1
ATOM 764 C CA . ARG A 1 94 ? -4.620 4.735 -8.174 1.00 83.06 94 ARG A CA 1
ATOM 765 C C . ARG A 1 94 ? -4.965 6.165 -7.768 1.00 83.06 94 ARG A C 1
ATOM 767 O O . ARG A 1 94 ? -6.077 6.433 -7.312 1.00 83.06 94 ARG A O 1
ATOM 774 N N . LEU A 1 95 ? -4.011 7.076 -7.922 1.00 74.75 95 LEU A N 1
ATOM 775 C CA . LEU A 1 95 ? -4.168 8.475 -7.534 1.00 74.75 95 LEU A CA 1
ATOM 776 C C . LEU A 1 95 ? -4.388 9.346 -8.762 1.00 74.75 95 LEU A C 1
ATOM 778 O O . LEU A 1 95 ? -3.408 9.812 -9.335 1.00 74.75 95 LEU A O 1
ATOM 782 N N . SER A 1 96 ? -5.661 9.601 -9.089 1.00 70.19 96 SER A N 1
ATOM 783 C CA . SER A 1 96 ? -6.024 10.374 -10.278 1.00 70.19 96 SER A CA 1
ATOM 784 C C . SER A 1 96 ? -6.613 11.748 -10.069 1.00 70.19 96 SER A C 1
ATOM 786 O O . SER A 1 96 ? -7.537 11.944 -9.279 1.00 70.19 96 SER A O 1
ATOM 788 N N . ALA A 1 97 ? -6.136 12.680 -10.899 1.00 59.22 97 ALA A N 1
ATOM 789 C CA . ALA A 1 97 ? -6.761 13.976 -11.127 1.00 59.22 97 ALA A CA 1
ATOM 790 C C . ALA A 1 97 ? -7.884 13.920 -12.184 1.00 59.22 97 ALA A C 1
ATOM 792 O O . ALA A 1 97 ? -8.761 14.786 -12.177 1.00 59.22 97 ALA A O 1
ATOM 793 N N . THR A 1 98 ? -7.900 12.918 -13.075 1.00 62.66 98 THR A N 1
ATOM 794 C CA . THR A 1 98 ? -8.912 12.770 -14.142 1.00 62.66 98 THR A CA 1
ATOM 795 C C . THR A 1 98 ? -9.485 11.348 -14.205 1.00 62.66 98 THR A C 1
ATOM 797 O O . THR A 1 98 ? -9.100 10.461 -13.453 1.00 62.66 98 THR A O 1
ATOM 800 N N . LYS A 1 99 ? -10.492 11.087 -15.042 1.00 62.00 99 LYS A N 1
ATOM 801 C CA . LYS A 1 99 ? -11.000 9.710 -15.220 1.00 62.00 99 LYS A CA 1
ATOM 802 C C . LYS A 1 99 ? -10.223 8.926 -16.282 1.00 62.00 99 LYS A C 1
ATOM 804 O O . LYS A 1 99 ? -10.562 7.775 -16.535 1.00 62.00 99 LYS A O 1
ATOM 809 N N . ASP A 1 100 ? -9.215 9.539 -16.892 1.00 63.34 100 ASP A N 1
ATOM 810 C CA . ASP A 1 100 ? -8.553 8.998 -18.074 1.00 63.34 100 ASP A CA 1
ATOM 811 C C . ASP A 1 100 ? -7.573 7.890 -17.691 1.00 63.34 100 ASP A C 1
ATOM 813 O O . ASP A 1 100 ? -6.913 7.952 -16.658 1.00 63.34 100 ASP A O 1
ATOM 817 N N . GLU A 1 101 ? -7.491 6.847 -18.512 1.00 59.53 101 GLU A N 1
ATOM 818 C CA . GLU A 1 101 ? -6.639 5.669 -18.283 1.00 59.53 101 GLU A CA 1
ATOM 819 C C . GLU A 1 101 ? -5.146 5.932 -18.559 1.00 59.53 101 GLU A C 1
ATOM 821 O O . GLU A 1 101 ? -4.298 5.105 -18.223 1.00 59.53 101 GLU A O 1
ATOM 826 N N . GLU A 1 102 ? -4.811 7.108 -19.100 1.00 59.50 102 GLU A N 1
ATOM 827 C CA . GLU A 1 102 ? -3.445 7.589 -19.365 1.00 59.50 102 GLU A CA 1
ATOM 828 C C . GLU A 1 102 ? -2.751 8.107 -18.100 1.00 59.50 102 GLU A C 1
ATOM 830 O O . GLU A 1 102 ? -2.125 9.169 -18.068 1.00 59.50 102 GLU A O 1
ATOM 835 N N . GLU A 1 103 ? -2.891 7.353 -17.021 1.00 68.75 103 GLU A N 1
ATOM 836 C CA . GLU A 1 103 ? -2.352 7.718 -15.732 1.00 68.75 103 GLU A CA 1
ATOM 837 C C . GLU A 1 103 ? -1.013 7.049 -15.462 1.00 68.75 103 GLU A C 1
ATOM 839 O O . GLU A 1 103 ? -0.764 5.904 -15.832 1.00 68.75 103 GLU A O 1
ATOM 844 N N . TYR A 1 104 ? -0.163 7.788 -14.766 1.00 73.12 104 TYR A N 1
ATOM 845 C CA . TYR A 1 104 ? 1.221 7.452 -14.496 1.00 73.12 104 TYR A CA 1
ATOM 846 C C . TYR A 1 104 ? 1.489 7.266 -12.991 1.00 73.12 104 TYR A C 1
ATOM 848 O O . TYR A 1 104 ? 2.653 7.295 -12.585 1.00 73.12 104 TYR A O 1
ATOM 856 N N . LEU A 1 105 ? 0.441 7.126 -12.158 1.00 80.50 105 LEU A N 1
ATOM 857 C CA . LEU A 1 105 ? 0.559 7.060 -10.698 1.00 80.50 105 LEU A CA 1
ATOM 858 C C . LEU A 1 105 ? -0.292 5.944 -10.057 1.00 80.50 105 LEU A C 1
ATOM 860 O O . LEU A 1 105 ? -1.497 6.082 -9.843 1.00 80.50 105 LEU A O 1
ATOM 864 N N . VAL A 1 106 ? 0.385 4.859 -9.687 1.00 85.06 106 VAL A N 1
ATOM 865 C CA . VAL A 1 106 ? -0.123 3.739 -8.885 1.00 85.06 106 VAL A CA 1
ATOM 866 C C . VAL A 1 106 ? 0.839 3.512 -7.730 1.00 85.06 106 VAL A C 1
ATOM 868 O O . VAL A 1 106 ? 2.037 3.331 -7.944 1.00 85.06 106 VAL A O 1
ATOM 871 N N . VAL A 1 107 ? 0.336 3.503 -6.504 1.00 83.62 107 VAL A N 1
ATOM 872 C CA . VAL A 1 107 ? 1.152 3.289 -5.302 1.00 83.62 107 VAL A CA 1
ATOM 873 C C . VAL A 1 107 ? 0.578 2.155 -4.460 1.00 83.62 107 VAL A C 1
ATOM 875 O O . VAL A 1 107 ? -0.626 1.918 -4.487 1.00 83.62 107 VAL A O 1
ATOM 878 N N . GLN A 1 108 ? 1.430 1.475 -3.694 1.00 85.75 108 GLN A N 1
ATOM 879 C CA . GLN A 1 108 ? 1.057 0.397 -2.778 1.00 85.75 108 GLN A CA 1
ATOM 880 C C . GLN A 1 108 ? 1.456 0.789 -1.353 1.00 85.75 108 GLN A C 1
ATOM 882 O O . GLN A 1 108 ? 2.469 0.315 -0.826 1.00 85.75 108 GLN A O 1
ATOM 887 N N . PRO A 1 109 ? 0.697 1.700 -0.728 1.00 85.69 109 PRO A N 1
ATOM 888 C CA . PRO A 1 109 ? 1.008 2.188 0.604 1.00 85.69 109 PRO A CA 1
ATOM 889 C C . PRO A 1 109 ? 0.862 1.087 1.649 1.00 85.69 109 PRO A C 1
ATOM 891 O O . PRO A 1 109 ? -0.001 0.218 1.538 1.00 85.69 109 PRO A O 1
ATOM 894 N N . ASP A 1 110 ? 1.644 1.184 2.720 1.00 86.81 110 ASP A N 1
ATOM 895 C CA . ASP A 1 110 ? 1.566 0.227 3.826 1.00 86.81 110 ASP A CA 1
ATOM 896 C C . ASP A 1 110 ? 0.199 0.262 4.527 1.00 86.81 110 ASP A C 1
ATOM 898 O O . ASP A 1 110 ? -0.339 -0.782 4.900 1.00 86.81 110 ASP A O 1
ATOM 902 N N . ILE A 1 111 ? -0.357 1.469 4.695 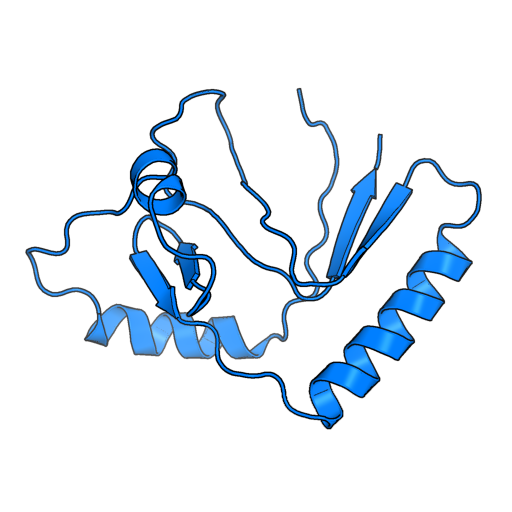1.00 86.75 111 ILE A N 1
ATOM 903 C CA . ILE A 1 111 ? -1.688 1.727 5.254 1.00 86.75 111 ILE A CA 1
ATOM 904 C C . ILE A 1 111 ? -2.344 2.866 4.464 1.00 86.75 111 ILE A C 1
ATOM 906 O O . ILE A 1 111 ? -1.727 3.913 4.253 1.00 86.75 111 ILE A O 1
ATOM 910 N N . SER A 1 112 ? -3.605 2.677 4.084 1.00 88.44 112 SER A N 1
ATOM 911 C CA . SER A 1 112 ? -4.488 3.701 3.519 1.00 88.44 112 SER A CA 1
ATOM 912 C C . SER A 1 112 ? -5.688 3.932 4.423 1.00 88.44 112 SER A C 1
ATOM 914 O O . SER A 1 112 ? -6.235 2.988 4.992 1.00 88.44 112 SER A O 1
ATOM 916 N N . VAL A 1 113 ? -6.135 5.182 4.505 1.00 87.12 113 VAL A N 1
ATOM 917 C CA . VAL A 1 113 ? -7.428 5.540 5.095 1.00 87.12 113 VAL A CA 1
ATOM 918 C C . VAL A 1 113 ? -8.266 6.227 4.028 1.00 87.12 113 VAL A C 1
ATOM 920 O O . VAL A 1 113 ? -7.799 7.183 3.408 1.00 87.12 113 VAL A O 1
ATOM 923 N N . VAL A 1 114 ? -9.484 5.739 3.817 1.00 86.31 114 VAL A N 1
ATOM 924 C CA . VAL A 1 114 ? -10.437 6.281 2.840 1.00 86.31 114 VAL A CA 1
ATOM 925 C C . VAL A 1 114 ? -11.693 6.701 3.585 1.00 86.31 114 VAL A C 1
ATOM 927 O O . VAL A 1 114 ? -12.214 5.921 4.372 1.00 86.31 114 VAL A O 1
ATOM 930 N N . CYS A 1 115 ? -12.158 7.928 3.360 1.00 85.69 115 CYS A N 1
ATOM 931 C CA . CYS A 1 115 ? -13.369 8.465 3.979 1.00 85.69 115 CYS A CA 1
ATOM 932 C C . CYS A 1 115 ? -14.384 8.897 2.916 1.00 85.69 115 CYS A C 1
ATOM 934 O O . CYS A 1 115 ? -13.969 9.330 1.838 1.00 85.69 115 CYS A O 1
ATOM 936 N N . ASP A 1 116 ? -15.674 8.836 3.239 1.00 78.44 116 ASP A N 1
ATOM 937 C CA . ASP A 1 116 ? -16.753 9.398 2.405 1.00 78.44 116 ASP A CA 1
ATOM 938 C C . ASP A 1 116 ? -16.764 10.936 2.379 1.00 78.44 116 ASP A C 1
ATOM 940 O O . ASP A 1 116 ? -16.524 11.556 3.447 1.00 78.44 116 ASP A O 1
#

Secondary structure (DSSP, 8-state):
------EE---THHHHHHHHHHHHH--TT-PPPPHHHHTTS-SSS-EEEETTEEEEPPPPPHHHHHHHHHHHHHHHHHHTTSSEEEEESS--EE--SSS-S----EE--SEEEEE-

Foldseek 3Di:
DQPKDKDFPDPPVVVVVVVVVVVVPDDPDDDFAFLVNVVVDDPPQDWWFDQSDTDGDDDDDPVRVVVLVVVQVVVCVVCVPHQKDKDAPPDKDDDDPDPDRRDRGIDGGRMIMTGD

Sequence (116 aa):
MFSSAVFFINDVKLKIIKEVLLLYINPPHFKKVTYADYLTWPDEPRYEVIDGIPYKQAAPSRQHQRIVTQLTGELCTFLKGKTCEVYSAPFDVRLSATKDEEEYLVVQPDISVVCD

Solvent-accessible surface area (backbone atoms only — not comparable to full-atom values): 7144 Å² total; per-residue (Å²): 140,79,87,42,78,70,52,69,67,63,73,79,66,55,65,66,48,47,66,62,45,58,74,74,71,64,61,100,76,75,76,67,44,34,48,67,59,56,74,73,55,65,83,70,78,46,67,29,27,57,85,14,43,77,42,75,64,75,86,78,50,76,67,53,52,54,50,53,54,52,52,49,52,52,50,48,60,72,34,62,94,53,72,44,49,76,46,58,53,92,48,84,44,75,71,71,95,64,94,63,67,88,34,31,42,34,41,64,43,58,35,42,38,51,38,113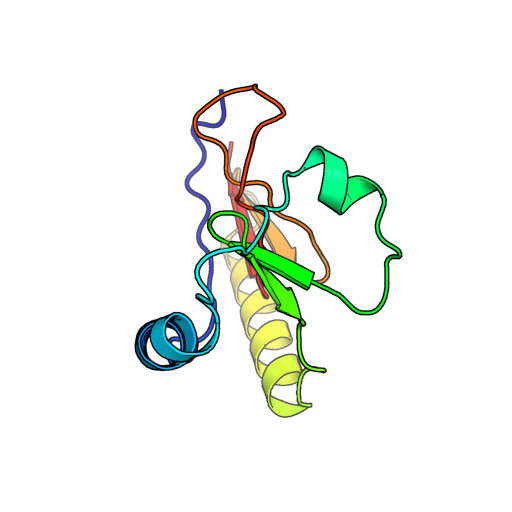

Nearest PDB structures (foldseek):
  6okh-assembly1_B  TM=9.311E-01  e=5.656E-05  Leptospira borgpetersenii serovar Hardjo-bovis str. JB197
  3ot2-assembly1_B  TM=8.590E-01  e=9.695E-03  Trichormus variabilis ATCC 29413
  8pk0-assembly1_f  TM=3.100E-01  e=3.371E+00  Homo sapiens
  8syi-assembly1_G  TM=2.203E-01  e=3.834E+00  Synechococcus elongatus

pLDDT: mean 74.52, std 20.21, range [25.78, 97.56]